Protein AF-X1LTM7-F1 (afdb_monomer)

Sequence (141 aa):
MNETLASMVSKEIGSIIYEKYYPWYENGYNQNQGVGSGFDFNQEMREIRRAVDKYLAQGDIEQAEEFMEQKRQYLASIGYYIRKLNQAYFAFHGTYADSPTSVSPIGVELKKLREQSASLKDFLDTVAAMTSRQNLRDSLK

Mean predicted aligned error: 13.91 Å

Radius of gyration: 18.5 Å; Cα contacts (8 Å, |Δi|>4): 69; chains: 1; bounding box: 32×47×37 Å

Structure (mmCIF, N/CA/C/O backbone):
data_AF-X1LTM7-F1
#
_entry.id   AF-X1LTM7-F1
#
loop_
_atom_site.group_PDB
_atom_site.id
_atom_site.type_symbol
_atom_site.label_atom_id
_atom_site.label_alt_id
_atom_site.label_comp_id
_atom_site.label_asym_id
_atom_site.label_entity_id
_atom_site.label_seq_id
_atom_site.pdbx_PDB_ins_code
_atom_site.Cartn_x
_atom_site.Cartn_y
_atom_site.Cartn_z
_atom_site.occupancy
_atom_site.B_iso_or_equiv
_atom_site.auth_seq_id
_atom_site.auth_comp_id
_atom_site.auth_asym_id
_atom_site.auth_atom_id
_atom_site.pdbx_PDB_model_num
ATOM 1 N N . MET A 1 1 ? 2.038 13.814 -0.087 1.00 71.19 1 MET A N 1
ATOM 2 C CA . MET A 1 1 ? 3.129 14.018 -1.066 1.00 71.19 1 MET A CA 1
ATOM 3 C C . MET A 1 1 ? 4.189 12.943 -0.899 1.00 71.19 1 MET A C 1
ATOM 5 O O . MET A 1 1 ? 4.322 12.146 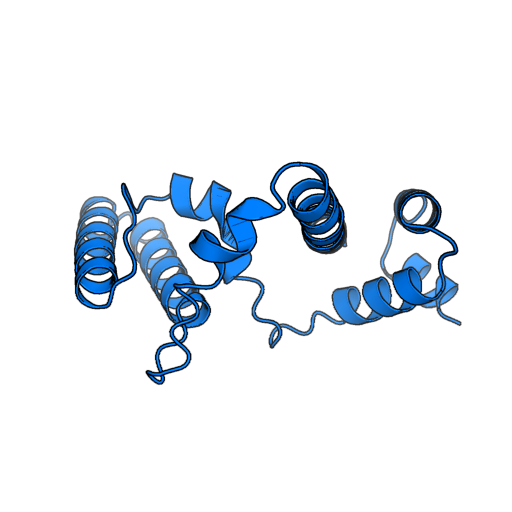-1.810 1.00 71.19 1 MET A O 1
ATOM 9 N N . ASN A 1 2 ? 4.835 12.837 0.269 1.00 75.25 2 ASN A N 1
ATOM 10 C CA . ASN A 1 2 ? 5.874 11.825 0.528 1.00 75.25 2 ASN A CA 1
ATOM 11 C C . ASN A 1 2 ? 5.391 10.382 0.333 1.00 75.25 2 ASN A C 1
ATOM 13 O O . ASN A 1 2 ? 6.063 9.606 -0.329 1.00 75.25 2 ASN A O 1
ATOM 17 N N . GLU A 1 3 ? 4.209 10.039 0.849 1.00 67.06 3 GLU A N 1
ATOM 18 C CA . GLU A 1 3 ? 3.624 8.701 0.677 1.00 67.06 3 GLU A CA 1
ATOM 19 C C . GLU A 1 3 ? 3.371 8.366 -0.803 1.00 67.06 3 GLU A C 1
ATOM 21 O O . GLU A 1 3 ? 3.776 7.314 -1.289 1.00 67.06 3 GLU A O 1
ATOM 26 N N . THR A 1 4 ? 2.791 9.307 -1.555 1.00 73.75 4 THR A N 1
ATOM 27 C CA . THR A 1 4 ? 2.557 9.168 -3.001 1.00 73.75 4 THR A CA 1
ATOM 28 C C . THR A 1 4 ? 3.868 9.051 -3.786 1.00 73.75 4 THR A C 1
ATOM 30 O O . THR A 1 4 ? 3.978 8.195 -4.660 1.00 73.75 4 THR A O 1
ATOM 33 N N . LEU A 1 5 ? 4.874 9.867 -3.451 1.00 78.81 5 LEU A N 1
ATOM 34 C CA . LEU A 1 5 ? 6.215 9.809 -4.038 1.00 78.81 5 LEU A CA 1
ATOM 35 C C . LEU A 1 5 ? 6.865 8.443 -3.789 1.00 78.81 5 LEU A C 1
ATOM 37 O O . LEU A 1 5 ? 7.347 7.817 -4.729 1.00 78.81 5 LEU A O 1
ATOM 41 N N . ALA A 1 6 ? 6.840 7.971 -2.541 1.00 73.94 6 ALA A N 1
ATOM 42 C CA . ALA A 1 6 ? 7.390 6.677 -2.161 1.00 73.94 6 ALA A CA 1
ATOM 43 C C . ALA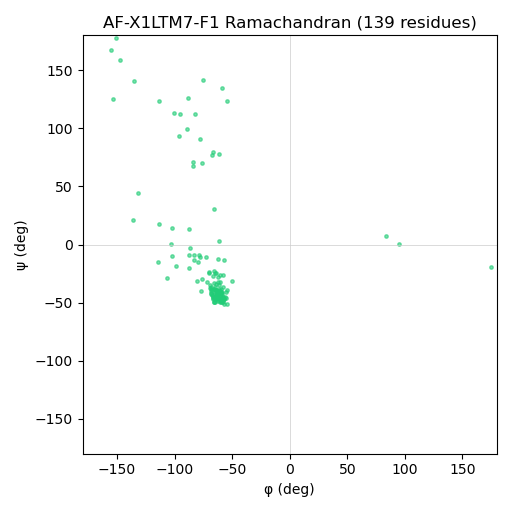 A 1 6 ? 6.697 5.538 -2.925 1.00 73.94 6 ALA A C 1
ATOM 45 O O . ALA A 1 6 ? 7.380 4.716 -3.524 1.00 73.94 6 ALA A O 1
ATOM 46 N N . SER A 1 7 ? 5.359 5.542 -3.007 1.00 71.19 7 SER A N 1
ATOM 47 C CA . SER A 1 7 ? 4.584 4.551 -3.774 1.00 71.19 7 SER A CA 1
ATOM 48 C C . SER A 1 7 ? 4.984 4.523 -5.258 1.00 71.19 7 SER A C 1
ATOM 50 O O . SER A 1 7 ? 5.206 3.448 -5.819 1.00 71.19 7 SER A O 1
ATOM 52 N N . MET A 1 8 ? 5.141 5.689 -5.899 1.00 76.00 8 MET A N 1
ATOM 53 C CA . MET A 1 8 ? 5.563 5.785 -7.305 1.00 76.00 8 MET A CA 1
ATOM 54 C C . MET A 1 8 ? 6.990 5.269 -7.524 1.00 76.00 8 MET A C 1
ATOM 56 O O . MET A 1 8 ? 7.222 4.439 -8.403 1.00 76.00 8 MET A O 1
ATOM 60 N N . VAL A 1 9 ? 7.935 5.728 -6.703 1.00 79.19 9 VAL A N 1
ATOM 61 C CA . VAL A 1 9 ? 9.360 5.396 -6.835 1.00 79.19 9 VAL A CA 1
ATOM 62 C C . VAL A 1 9 ? 9.605 3.920 -6.519 1.00 79.19 9 VAL A C 1
ATOM 64 O O . VAL A 1 9 ? 10.346 3.257 -7.240 1.00 79.19 9 VAL A O 1
ATOM 67 N N . SER A 1 10 ? 8.942 3.368 -5.498 1.00 73.12 10 SER A N 1
ATOM 68 C CA . SER A 1 10 ? 9.024 1.941 -5.172 1.00 73.12 10 SER A CA 1
ATOM 69 C C . SER A 1 10 ? 8.518 1.054 -6.309 1.00 73.12 10 SER A C 1
ATOM 71 O O . SER A 1 10 ? 9.123 0.017 -6.567 1.00 73.12 10 SER A O 1
ATOM 73 N N . LYS A 1 11 ? 7.453 1.457 -7.018 1.00 75.12 11 LYS A N 1
ATOM 74 C CA . LYS A 1 11 ? 6.956 0.729 -8.199 1.00 75.12 11 LYS A CA 1
ATOM 75 C C . LYS A 1 11 ? 7.957 0.774 -9.354 1.00 75.12 11 LYS A C 1
ATOM 77 O O . LYS A 1 11 ? 8.240 -0.267 -9.940 1.00 75.12 11 LYS A O 1
ATOM 82 N N . GLU A 1 12 ? 8.517 1.946 -9.652 1.00 80.38 12 GLU A N 1
ATOM 83 C CA . GLU A 1 12 ? 9.469 2.123 -10.758 1.00 80.38 12 GLU A CA 1
ATOM 84 C C . GLU A 1 12 ? 10.784 1.364 -10.506 1.00 80.38 12 GLU A C 1
ATOM 86 O O . GLU A 1 12 ? 11.203 0.556 -11.334 1.00 80.38 12 GLU A O 1
ATOM 91 N N . ILE A 1 13 ? 11.389 1.533 -9.323 1.00 82.44 13 ILE A N 1
ATOM 92 C CA . ILE A 1 13 ? 12.601 0.795 -8.929 1.00 82.44 13 ILE A CA 1
ATOM 93 C C . ILE A 1 13 ? 12.318 -0.703 -8.851 1.00 82.44 13 ILE A C 1
ATOM 95 O O . ILE A 1 13 ? 13.130 -1.502 -9.315 1.00 82.44 13 ILE A O 1
ATOM 99 N N . GLY A 1 14 ? 11.169 -1.087 -8.288 1.00 75.44 14 GLY A N 1
ATOM 100 C CA . GLY A 1 14 ? 10.738 -2.477 -8.227 1.00 75.44 14 GLY A CA 1
ATOM 101 C C . GLY A 1 14 ? 10.718 -3.105 -9.616 1.00 75.44 14 GLY A C 1
ATOM 102 O O . GLY A 1 14 ? 11.369 -4.123 -9.818 1.00 75.44 14 GLY A O 1
ATOM 103 N N . SER A 1 15 ? 10.064 -2.458 -10.584 1.00 76.50 15 SER A N 1
ATOM 104 C CA . SER A 1 15 ? 10.005 -2.930 -11.972 1.00 76.50 15 SER A CA 1
ATOM 105 C C . SER A 1 15 ? 11.397 -3.106 -12.584 1.00 76.50 15 SER A C 1
ATOM 107 O O . SER A 1 15 ? 11.681 -4.163 -13.138 1.00 76.50 15 SER A O 1
ATOM 109 N N . ILE A 1 16 ? 12.288 -2.121 -12.418 1.00 82.31 16 ILE A N 1
ATOM 110 C CA . ILE A 1 16 ? 13.661 -2.174 -12.949 1.00 82.31 16 ILE A CA 1
ATOM 111 C C . ILE A 1 16 ? 14.458 -3.329 -12.322 1.00 82.31 16 ILE A C 1
ATOM 113 O O . ILE A 1 16 ? 15.189 -4.039 -13.012 1.00 82.31 16 ILE A O 1
ATOM 117 N N . ILE A 1 17 ? 14.340 -3.530 -11.005 1.00 80.75 17 ILE A N 1
ATOM 118 C CA . ILE A 1 17 ? 15.018 -4.628 -10.302 1.00 80.75 17 ILE A CA 1
ATOM 119 C C . ILE A 1 17 ? 14.462 -5.978 -10.757 1.00 80.75 17 ILE A C 1
ATOM 121 O O . ILE A 1 17 ? 15.242 -6.904 -10.985 1.00 80.75 17 ILE A O 1
ATOM 125 N N . TYR A 1 18 ? 13.142 -6.094 -10.900 1.00 71.75 18 TYR A N 1
ATOM 126 C CA . TYR A 1 18 ? 12.498 -7.313 -11.383 1.00 71.75 18 TYR A CA 1
ATOM 127 C C . TYR A 1 18 ? 12.958 -7.667 -12.797 1.00 71.75 18 TYR A C 1
ATOM 129 O O . TYR A 1 18 ? 13.412 -8.786 -13.015 1.00 71.75 18 TYR A O 1
ATOM 137 N N . GLU A 1 19 ? 12.938 -6.710 -13.721 1.00 77.88 19 GLU A N 1
ATOM 138 C CA . GLU A 1 19 ? 13.402 -6.905 -15.097 1.00 77.88 19 GLU A CA 1
ATOM 139 C C . GLU A 1 19 ? 14.882 -7.318 -15.146 1.00 77.88 19 GLU A C 1
ATOM 141 O O . GLU A 1 19 ? 15.266 -8.234 -15.872 1.00 77.88 19 GLU A O 1
ATOM 146 N N . LYS A 1 20 ? 15.724 -6.690 -14.318 1.00 82.94 20 LYS A N 1
ATOM 147 C CA . LYS A 1 20 ? 17.172 -6.916 -14.337 1.00 82.94 20 LYS A CA 1
ATOM 148 C C . LYS A 1 20 ? 17.615 -8.221 -13.673 1.00 82.94 20 LYS A C 1
ATOM 150 O O . LYS A 1 20 ? 18.561 -8.848 -14.146 1.00 82.94 20 LYS A O 1
ATOM 155 N N . TYR A 1 21 ? 17.005 -8.591 -12.550 1.00 80.81 21 TYR A N 1
ATOM 156 C CA . TYR A 1 21 ? 17.490 -9.683 -11.693 1.00 80.81 21 TYR A CA 1
ATOM 157 C C . TYR A 1 21 ? 16.547 -10.885 -11.632 1.00 80.81 21 TYR A C 1
ATOM 159 O O . TYR A 1 21 ? 16.964 -11.964 -11.212 1.00 80.81 21 TYR A O 1
ATOM 167 N N . TYR A 1 22 ? 15.301 -10.716 -12.069 1.00 78.81 22 TYR A N 1
ATOM 168 C CA . TYR A 1 22 ? 14.270 -11.748 -12.055 1.00 78.81 22 TYR A CA 1
ATOM 169 C C . TYR A 1 22 ? 13.538 -11.872 -13.411 1.00 78.81 22 TYR A C 1
ATOM 171 O O . TYR A 1 22 ? 12.315 -12.025 -13.416 1.00 78.81 22 TYR A O 1
ATOM 179 N N . PRO A 1 23 ? 14.232 -11.865 -14.571 1.00 65.88 23 PRO A N 1
ATOM 180 C CA . PRO A 1 23 ? 13.576 -11.860 -15.886 1.00 65.88 23 PRO A CA 1
ATOM 181 C C . PRO A 1 23 ? 12.753 -13.134 -16.158 1.00 65.88 23 PRO A C 1
ATOM 183 O O . PRO A 1 23 ? 11.785 -13.115 -16.906 1.00 65.88 23 PRO A O 1
ATOM 186 N N . TRP A 1 24 ? 13.079 -14.252 -15.501 1.00 56.53 24 TRP A N 1
ATOM 187 C CA . TRP A 1 24 ? 12.317 -15.513 -15.552 1.00 56.53 24 TRP A CA 1
ATOM 188 C C . TRP A 1 24 ? 11.055 -15.522 -14.673 1.00 56.53 24 TRP A C 1
ATOM 190 O O . TRP A 1 24 ? 10.254 -16.454 -14.753 1.00 56.53 24 TRP A O 1
ATOM 200 N N . TYR A 1 25 ? 10.863 -14.509 -13.828 1.00 53.53 25 TYR A N 1
ATOM 201 C CA . TYR A 1 25 ? 9.731 -14.413 -12.902 1.00 53.53 25 TYR A CA 1
ATOM 202 C C . TYR A 1 25 ? 8.466 -13.835 -13.561 1.00 53.53 25 TYR A C 1
ATOM 204 O O . TYR A 1 25 ? 7.377 -13.943 -12.990 1.00 53.53 25 TYR A O 1
ATOM 212 N N . GLU A 1 26 ? 8.569 -13.319 -14.796 1.00 48.84 26 GLU A N 1
ATOM 213 C CA . GLU A 1 26 ? 7.412 -12.910 -15.608 1.00 48.84 26 GLU A CA 1
ATOM 214 C C . GLU A 1 26 ? 6.413 -14.056 -15.841 1.00 48.84 26 GLU A C 1
ATOM 216 O O . GLU A 1 26 ? 5.216 -13.796 -15.947 1.00 48.84 26 GLU A O 1
ATOM 221 N N . ASN A 1 27 ? 6.858 -15.320 -15.815 1.00 45.69 27 ASN A N 1
ATOM 222 C CA . ASN A 1 27 ? 5.973 -16.483 -15.960 1.00 45.69 27 ASN A CA 1
ATOM 223 C C . ASN A 1 27 ? 5.213 -16.870 -14.677 1.00 45.69 27 ASN A C 1
ATOM 225 O O . ASN A 1 27 ? 4.257 -17.636 -14.753 1.00 45.69 27 ASN A O 1
ATOM 229 N N . GLY A 1 28 ? 5.616 -16.369 -13.504 1.00 45.22 28 GLY A N 1
ATOM 230 C CA . GLY A 1 28 ? 5.011 -16.743 -12.217 1.00 45.22 28 GLY A CA 1
ATOM 231 C C . GLY A 1 28 ? 4.125 -15.662 -11.599 1.00 45.22 28 GLY A C 1
ATOM 232 O O . GLY A 1 28 ? 3.174 -15.982 -10.891 1.00 45.22 28 GLY A O 1
ATOM 233 N N . TYR A 1 29 ? 4.408 -14.386 -11.880 1.00 42.84 29 TYR A N 1
ATOM 234 C CA . TYR A 1 29 ? 3.666 -13.259 -11.296 1.00 42.84 29 TYR A CA 1
ATOM 235 C C . TYR A 1 29 ? 2.588 -12.670 -12.216 1.00 42.84 29 TYR A C 1
ATOM 237 O O . TYR A 1 29 ? 1.655 -12.042 -11.718 1.00 42.84 29 TYR A O 1
ATOM 245 N N . ASN A 1 30 ? 2.647 -12.933 -13.530 1.00 38.88 30 ASN A N 1
ATOM 246 C CA . ASN A 1 30 ? 1.555 -12.609 -14.461 1.00 38.88 30 ASN A CA 1
ATOM 247 C C . ASN A 1 30 ? 0.485 -13.711 -14.569 1.00 38.88 30 ASN A C 1
ATOM 249 O O . ASN A 1 30 ? -0.532 -13.499 -15.219 1.00 38.88 30 ASN A O 1
ATOM 253 N N . GLN A 1 31 ? 0.643 -14.855 -13.892 1.00 40.22 31 GLN A N 1
ATOM 254 C CA . GLN A 1 31 ? -0.376 -15.918 -13.879 1.00 40.22 31 GLN A CA 1
ATOM 255 C C . GLN A 1 31 ? -1.451 -15.781 -12.788 1.00 40.22 31 GLN A C 1
ATOM 257 O O . GLN A 1 31 ? -2.218 -16.711 -12.580 1.00 40.22 31 GLN A O 1
ATOM 262 N N . ASN A 1 32 ? -1.572 -14.627 -12.123 1.00 41.25 32 ASN A N 1
ATOM 263 C CA . ASN A 1 32 ? -2.730 -14.343 -11.260 1.00 41.25 32 ASN A CA 1
ATOM 264 C C . ASN A 1 32 ? -3.298 -12.924 -11.421 1.00 41.25 32 ASN A C 1
ATOM 266 O O . ASN A 1 32 ? -4.059 -12.448 -10.578 1.00 41.25 32 ASN A O 1
ATOM 270 N N . GLN A 1 33 ? -3.025 -12.258 -12.547 1.00 45.12 33 GLN A N 1
ATOM 271 C CA . GLN A 1 33 ? -4.107 -11.482 -13.142 1.00 45.12 33 GLN A CA 1
ATOM 272 C C . GLN A 1 33 ? -4.985 -12.502 -13.852 1.00 45.12 33 GLN A C 1
ATOM 274 O O . GLN A 1 33 ? -4.726 -12.868 -14.994 1.00 45.12 33 GLN A O 1
ATOM 279 N N . GLY A 1 34 ? -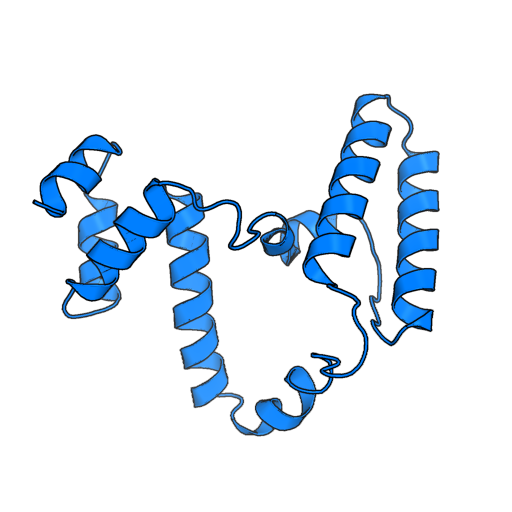5.982 -13.023 -13.136 1.00 41.34 34 GLY A N 1
ATOM 280 C CA . GLY A 1 34 ? -7.079 -13.764 -13.735 1.00 41.34 34 GLY A CA 1
ATOM 281 C C . GLY A 1 34 ? -7.826 -12.842 -14.692 1.00 41.34 34 GLY A C 1
ATOM 282 O O . GLY A 1 34 ? -8.887 -12.320 -14.364 1.00 41.34 34 GLY A O 1
ATOM 283 N N . VAL A 1 35 ? -7.262 -12.630 -15.881 1.00 40.94 35 VAL A N 1
ATOM 284 C CA . VAL A 1 35 ? -7.955 -12.113 -17.056 1.00 40.94 35 VAL A CA 1
ATOM 285 C C . VAL A 1 35 ? -8.946 -13.210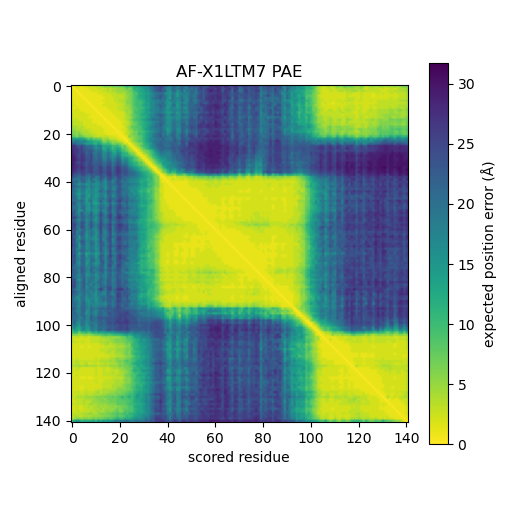 -17.444 1.00 40.94 35 VAL A C 1
ATOM 287 O O . VAL A 1 35 ? -8.659 -14.074 -18.266 1.00 40.94 35 VAL A O 1
ATOM 290 N N . GLY A 1 36 ? -10.073 -13.263 -16.733 1.00 42.56 36 GLY A N 1
ATOM 291 C CA . GLY A 1 36 ? -11.058 -14.329 -16.900 1.00 42.56 36 GLY A CA 1
ATOM 292 C C . GLY A 1 36 ? -12.241 -14.326 -15.932 1.00 42.56 36 GLY A C 1
ATOM 293 O O . GLY A 1 36 ? -13.272 -14.896 -16.268 1.00 42.56 36 GLY A O 1
ATOM 294 N N . SER A 1 37 ? -12.172 -13.661 -14.774 1.00 50.91 37 SER A N 1
ATOM 295 C CA . SER A 1 37 ? -13.352 -13.491 -13.911 1.00 50.91 37 SER A CA 1
ATOM 296 C C . SER A 1 37 ? -13.426 -12.049 -13.425 1.00 50.91 37 SER A C 1
ATOM 298 O O . SER A 1 37 ? -12.391 -11.458 -13.141 1.00 50.91 37 SER A O 1
ATOM 300 N N . GLY A 1 38 ? -14.621 -11.459 -13.360 1.00 63.59 38 GLY A N 1
ATOM 301 C CA . GLY A 1 38 ? -14.855 -10.062 -12.960 1.00 63.59 38 GLY A CA 1
ATOM 302 C C . GLY A 1 38 ? -14.521 -9.725 -11.498 1.00 63.59 38 GLY A C 1
ATOM 303 O O . GLY A 1 38 ? -15.179 -8.873 -10.911 1.00 63.59 38 GLY A O 1
ATOM 304 N N . PHE A 1 39 ? -13.548 -10.406 -10.896 1.00 71.00 39 PHE A N 1
ATOM 305 C CA . PHE A 1 39 ? -13.097 -10.224 -9.527 1.00 71.00 39 PHE A CA 1
ATOM 306 C C . PHE A 1 39 ? -11.879 -9.287 -9.478 1.00 71.00 39 PHE A C 1
ATOM 308 O O . PHE A 1 39 ? -10.788 -9.633 -9.934 1.00 71.00 39 PHE A O 1
ATOM 315 N N . ASP A 1 40 ? -12.060 -8.092 -8.908 1.00 80.94 40 ASP A N 1
ATOM 316 C CA . ASP A 1 40 ? -10.973 -7.144 -8.641 1.00 80.94 40 ASP A CA 1
ATOM 317 C C . ASP A 1 40 ? -10.373 -7.416 -7.253 1.00 80.94 40 ASP A C 1
ATOM 319 O O . ASP A 1 40 ? -10.885 -6.968 -6.224 1.00 80.94 40 ASP A O 1
ATOM 323 N N . PHE A 1 41 ? -9.245 -8.130 -7.232 1.00 80.44 41 PHE A N 1
ATOM 324 C CA . PHE A 1 41 ? -8.507 -8.440 -6.005 1.00 80.44 41 PHE A CA 1
ATOM 325 C C . PHE A 1 41 ? -8.142 -7.188 -5.191 1.00 80.44 41 PHE A C 1
ATOM 327 O O . PHE A 1 41 ? -8.233 -7.194 -3.964 1.00 80.44 41 PHE A O 1
ATOM 334 N N . ASN A 1 42 ? -7.752 -6.090 -5.847 1.00 78.38 42 ASN A N 1
ATOM 335 C CA . ASN A 1 42 ? -7.367 -4.871 -5.136 1.00 78.38 42 ASN A CA 1
ATOM 336 C C . ASN A 1 42 ? -8.581 -4.217 -4.474 1.00 78.38 42 ASN A C 1
ATOM 338 O O . ASN A 1 42 ? -8.465 -3.682 -3.370 1.00 78.38 42 ASN A O 1
ATOM 342 N N . GLN A 1 43 ? -9.737 -4.248 -5.141 1.00 79.75 43 GLN A N 1
ATOM 343 C CA . GLN A 1 43 ? -10.991 -3.795 -4.550 1.00 79.75 43 GLN A CA 1
ATOM 344 C C . GLN A 1 43 ? -11.375 -4.642 -3.338 1.00 79.75 43 GLN A C 1
ATOM 346 O O . GLN A 1 43 ? -11.624 -4.067 -2.278 1.00 79.75 43 GLN A O 1
ATOM 351 N N . GLU A 1 44 ? -11.336 -5.970 -3.453 1.00 86.50 44 GLU A N 1
ATOM 352 C CA . GLU A 1 44 ? -11.651 -6.865 -2.335 1.00 86.50 44 GLU A CA 1
ATOM 353 C C . GLU A 1 44 ? -10.732 -6.586 -1.133 1.00 86.50 44 GLU A C 1
ATOM 355 O O . GLU A 1 44 ? -11.203 -6.372 -0.016 1.00 86.50 44 GLU A O 1
ATOM 360 N N . MET A 1 45 ? -9.415 -6.478 -1.347 1.00 87.88 45 MET A N 1
ATOM 361 C CA . MET A 1 45 ? -8.464 -6.206 -0.263 1.00 87.88 45 MET A CA 1
ATOM 362 C C . MET A 1 45 ? -8.698 -4.847 0.420 1.00 87.88 45 MET A C 1
ATOM 364 O O . MET A 1 45 ? -8.484 -4.727 1.631 1.00 87.88 45 MET A O 1
ATOM 368 N N . ARG A 1 46 ? -9.171 -3.825 -0.313 1.00 84.50 46 ARG A N 1
ATOM 369 C CA . ARG A 1 46 ? -9.593 -2.541 0.283 1.00 84.50 46 ARG A CA 1
ATOM 370 C C . ARG A 1 46 ? -10.806 -2.700 1.184 1.00 84.50 46 ARG A C 1
ATOM 372 O O . ARG A 1 46 ? -10.841 -2.109 2.262 1.00 84.50 46 ARG A O 1
ATOM 379 N N . GLU A 1 47 ? -11.808 -3.438 0.726 1.00 87.94 47 GLU A N 1
ATOM 380 C CA . GLU A 1 47 ? -13.049 -3.647 1.469 1.00 87.94 47 GLU A CA 1
ATOM 381 C C . GLU A 1 47 ? -12.791 -4.445 2.747 1.00 87.94 47 GLU A C 1
ATOM 383 O O . GLU A 1 47 ? -13.248 -4.042 3.819 1.00 87.94 47 GLU A O 1
ATOM 388 N N . ILE A 1 48 ? -11.958 -5.488 2.662 1.00 92.81 48 ILE A N 1
ATOM 389 C CA . ILE A 1 48 ? -11.514 -6.251 3.831 1.00 92.81 48 ILE A CA 1
ATOM 390 C C . ILE A 1 48 ? -10.818 -5.322 4.831 1.00 92.81 48 ILE A C 1
ATOM 392 O O . ILE A 1 48 ? -11.185 -5.320 6.004 1.00 92.81 48 ILE A O 1
ATOM 396 N N . ARG A 1 49 ? -9.865 -4.491 4.385 1.00 91.62 49 ARG A N 1
ATOM 397 C CA . ARG A 1 49 ? -9.162 -3.549 5.271 1.00 91.62 49 ARG A CA 1
ATOM 398 C C . ARG A 1 49 ? -10.127 -2.602 5.983 1.00 91.62 49 ARG A C 1
ATOM 400 O O . ARG A 1 49 ? -10.043 -2.459 7.195 1.00 91.62 49 ARG A O 1
ATOM 407 N N . ARG A 1 50 ? -11.076 -2.001 5.257 1.00 89.94 50 ARG A N 1
ATOM 408 C CA . ARG A 1 50 ? -12.078 -1.093 5.848 1.00 89.94 50 ARG A CA 1
ATOM 409 C C . ARG A 1 50 ? -12.934 -1.782 6.910 1.00 89.94 50 ARG A C 1
ATOM 411 O O . ARG A 1 50 ? -13.244 -1.170 7.928 1.00 89.94 50 ARG A O 1
ATOM 418 N N . ALA A 1 51 ? -13.332 -3.028 6.667 1.00 92.94 51 ALA A N 1
ATOM 419 C CA . ALA A 1 51 ? -14.107 -3.802 7.629 1.00 92.94 51 ALA A CA 1
ATOM 420 C C . ALA A 1 51 ? -13.278 -4.146 8.878 1.00 92.94 51 ALA A C 1
ATOM 422 O O . ALA A 1 51 ? -13.762 -3.964 9.991 1.00 92.94 51 ALA A O 1
ATOM 423 N N . VAL A 1 52 ? -12.019 -4.558 8.702 1.00 92.88 52 VAL A N 1
ATOM 424 C CA . VAL A 1 52 ? -11.082 -4.808 9.810 1.00 92.88 52 VAL A CA 1
ATOM 425 C C . VAL A 1 52 ? -10.859 -3.540 10.635 1.00 92.88 52 VAL A C 1
ATOM 427 O O . VAL A 1 52 ? -11.012 -3.582 11.851 1.00 92.88 52 VAL A O 1
ATOM 430 N N . ASP A 1 53 ? -10.585 -2.403 9.990 1.00 90.62 53 ASP A N 1
ATOM 431 C CA . ASP A 1 53 ? -10.386 -1.116 10.668 1.00 90.62 53 ASP A CA 1
ATOM 432 C C . ASP A 1 53 ? -11.619 -0.723 11.503 1.00 90.62 53 ASP A C 1
ATOM 434 O O . ASP A 1 53 ? -11.481 -0.190 12.604 1.00 90.62 53 ASP A O 1
ATOM 438 N N . LYS A 1 54 ? -12.832 -1.034 11.018 1.00 93.06 54 LYS A N 1
ATOM 439 C CA . LYS A 1 54 ? -14.079 -0.806 11.761 1.00 93.06 54 LYS A CA 1
ATOM 440 C C . LYS A 1 54 ? -14.167 -1.673 13.020 1.00 93.06 54 LYS A C 1
ATOM 442 O O . LYS A 1 54 ? -14.449 -1.123 14.080 1.00 93.06 54 LYS A O 1
ATOM 447 N N . TYR A 1 55 ? -13.914 -2.980 12.918 1.00 93.12 55 TYR A N 1
ATOM 448 C CA . TYR A 1 55 ? -13.919 -3.874 14.085 1.00 93.12 55 TYR A CA 1
ATOM 449 C C . TYR A 1 55 ? -12.873 -3.447 15.121 1.00 93.12 55 TYR A C 1
ATOM 451 O O . TYR A 1 55 ? -13.172 -3.321 16.306 1.00 93.12 55 TYR A O 1
ATOM 459 N N . LEU A 1 56 ? -11.662 -3.114 14.668 1.00 90.56 56 LEU A N 1
ATOM 460 C CA . LEU A 1 56 ? -10.589 -2.662 15.552 1.00 90.56 56 LEU A CA 1
ATOM 461 C C . LEU A 1 56 ? -10.923 -1.338 16.250 1.00 90.56 56 LEU A C 1
ATOM 463 O O . LEU A 1 56 ? -10.642 -1.192 17.437 1.00 90.56 56 LEU A O 1
ATOM 467 N N . ALA A 1 57 ? -11.565 -0.393 15.555 1.00 92.12 57 ALA A N 1
ATOM 468 C CA . ALA A 1 57 ? -12.016 0.865 16.154 1.00 92.12 57 ALA A CA 1
ATOM 469 C C . ALA A 1 57 ? -13.102 0.668 17.229 1.00 92.12 57 ALA A C 1
ATOM 471 O O . ALA A 1 57 ? -13.254 1.517 18.106 1.00 92.12 57 ALA A O 1
ATOM 472 N N . GLN A 1 58 ? -13.847 -0.438 17.166 1.00 95.06 58 GLN A N 1
ATOM 473 C CA . GLN A 1 58 ? -14.860 -0.825 18.152 1.00 95.06 58 GLN A CA 1
ATOM 474 C C . GLN A 1 58 ? -14.275 -1.641 19.318 1.00 95.06 58 GLN A C 1
ATOM 476 O O . GLN A 1 58 ? -14.955 -1.837 20.320 1.00 95.06 58 GLN A O 1
ATOM 481 N N . GLY A 1 59 ? -13.005 -2.056 19.224 1.00 95.25 59 GLY A N 1
ATOM 482 C CA . GLY A 1 59 ? -12.359 -2.943 20.195 1.00 95.25 59 GLY A CA 1
ATOM 483 C C . GLY A 1 59 ? -12.638 -4.433 19.960 1.00 95.25 59 GLY A C 1
ATOM 484 O O . GLY A 1 59 ? -12.212 -5.260 20.764 1.00 95.25 59 GLY A O 1
ATOM 485 N N . ASP A 1 60 ? -13.293 -4.783 18.852 1.00 96.69 60 ASP A N 1
ATOM 486 C CA . ASP A 1 60 ? -13.730 -6.141 18.511 1.00 96.69 60 ASP A CA 1
ATOM 487 C C . ASP A 1 60 ? -12.587 -6.937 17.846 1.00 96.69 60 ASP A C 1
ATOM 489 O O . ASP A 1 60 ? -12.596 -7.223 16.645 1.00 96.69 60 ASP A O 1
ATOM 493 N N . ILE A 1 61 ? -11.539 -7.242 18.621 1.00 93.25 61 ILE A N 1
ATOM 494 C CA . ILE A 1 61 ? -10.309 -7.874 18.108 1.00 93.25 61 ILE A CA 1
ATOM 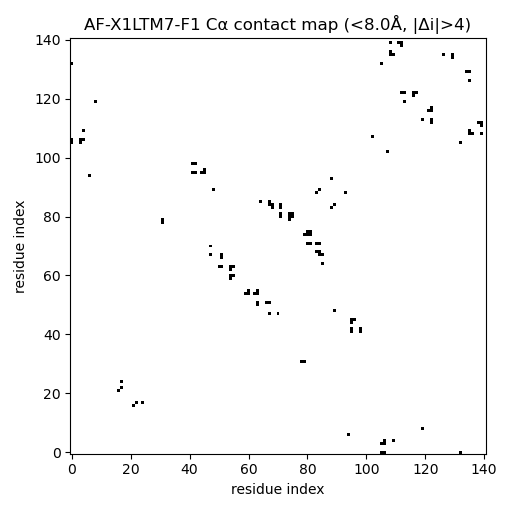495 C C . ILE A 1 61 ? -10.582 -9.282 17.563 1.00 93.25 61 ILE A C 1
ATOM 497 O O . ILE A 1 61 ? -10.138 -9.599 16.461 1.00 93.25 61 ILE A O 1
ATOM 501 N N . GLU A 1 62 ? -11.322 -10.114 18.298 1.00 95.31 62 GLU A N 1
ATOM 502 C CA . GLU A 1 62 ? -11.604 -11.501 17.895 1.00 95.31 62 GLU A CA 1
ATOM 503 C C . GLU A 1 62 ? -12.395 -11.551 16.582 1.00 95.31 62 GLU A C 1
ATOM 505 O O . GLU A 1 62 ? -12.066 -12.312 15.675 1.00 95.31 62 GLU A O 1
ATOM 510 N N . GLN A 1 63 ? -13.380 -10.666 16.435 1.00 95.38 63 GLN A N 1
ATOM 511 C CA . GLN A 1 63 ? -14.210 -10.536 15.241 1.00 95.38 63 GLN A CA 1
ATOM 512 C C . GLN A 1 63 ? -13.380 -10.072 14.042 1.00 95.38 63 GLN A C 1
ATOM 514 O O . GLN A 1 63 ? -13.579 -10.557 12.927 1.00 95.38 63 GLN A O 1
ATOM 519 N N . ALA A 1 64 ? -12.423 -9.164 14.258 1.00 95.25 64 ALA A N 1
ATOM 520 C CA . ALA A 1 64 ? -11.489 -8.757 13.216 1.00 95.25 64 ALA A CA 1
ATOM 521 C C . ALA A 1 64 ? -10.615 -9.936 12.752 1.00 95.25 64 ALA A C 1
ATOM 523 O O . ALA A 1 64 ? -10.425 -10.123 11.548 1.00 95.25 64 ALA A O 1
ATOM 524 N N . GLU A 1 65 ? -10.088 -10.734 13.685 1.00 94.38 65 GLU A N 1
ATOM 525 C CA . GLU A 1 65 ? -9.249 -11.896 13.372 1.00 94.38 65 GLU A CA 1
ATOM 526 C C . GLU A 1 65 ? -10.023 -12.999 12.648 1.00 94.38 65 GLU A C 1
ATOM 528 O O . GLU A 1 65 ? -9.555 -13.503 11.622 1.00 94.38 65 GLU A O 1
ATOM 533 N N . GLU A 1 66 ? -11.226 -13.322 13.120 1.00 97.62 66 GLU A N 1
ATOM 534 C CA . GLU A 1 66 ? -12.090 -14.313 12.486 1.00 97.62 66 GLU A CA 1
ATOM 535 C C . GLU A 1 66 ? -12.474 -13.880 11.066 1.00 97.62 66 GLU A C 1
ATOM 537 O O . GLU A 1 66 ? -12.337 -14.654 10.114 1.00 97.62 66 GLU A O 1
ATOM 542 N N . PHE A 1 67 ? -12.866 -12.615 10.891 1.00 97.69 67 PHE A N 1
ATOM 543 C CA . PHE A 1 67 ? -13.187 -12.059 9.580 1.00 97.69 67 PHE A CA 1
ATOM 544 C C . PHE A 1 67 ? -11.996 -12.130 8.610 1.00 97.69 67 PHE A C 1
ATOM 546 O O . PHE A 1 67 ? -12.167 -12.484 7.440 1.00 97.69 67 PHE A O 1
ATOM 553 N N . MET A 1 68 ? -10.776 -11.838 9.076 1.00 96.62 68 MET A N 1
ATOM 554 C CA . MET A 1 68 ? -9.572 -11.956 8.246 1.00 96.62 68 MET A CA 1
ATOM 555 C C . MET A 1 68 ? -9.294 -13.404 7.829 1.00 96.62 68 MET A C 1
ATOM 557 O O . MET A 1 68 ? -8.923 -13.640 6.679 1.00 96.62 68 MET A O 1
ATOM 561 N N . GLU A 1 69 ? -9.499 -14.384 8.708 1.00 97.56 69 GLU A N 1
ATOM 562 C CA . GLU A 1 69 ? -9.318 -15.795 8.350 1.00 97.56 69 GLU A CA 1
ATOM 563 C C . GLU A 1 69 ? -10.387 -16.273 7.358 1.00 97.56 69 GLU A C 1
ATOM 565 O O . GLU A 1 69 ? -10.052 -16.905 6.352 1.00 97.56 69 GLU A O 1
ATOM 570 N N . GLN A 1 70 ? -11.652 -15.897 7.565 1.00 97.50 70 GLN A N 1
ATOM 571 C CA . GLN A 1 70 ? -12.738 -16.184 6.620 1.00 97.50 70 GLN A CA 1
ATOM 572 C C . GLN A 1 70 ? -12.420 -15.623 5.227 1.00 97.50 70 GLN A C 1
ATOM 574 O O . GLN A 1 70 ? -12.548 -16.316 4.214 1.00 97.50 70 GLN A O 1
ATOM 579 N N . LYS A 1 71 ? -11.931 -14.379 5.161 1.00 96.69 71 LYS A N 1
ATOM 580 C CA . LYS A 1 71 ? -11.536 -13.746 3.900 1.00 96.69 71 LYS A CA 1
ATOM 581 C C . LYS A 1 71 ? -10.304 -14.390 3.273 1.00 96.69 71 LYS A C 1
ATOM 583 O O . LYS A 1 71 ? -10.271 -14.555 2.057 1.00 96.69 71 LYS A O 1
ATOM 588 N N . ARG A 1 72 ? -9.327 -14.832 4.069 1.00 95.88 72 ARG A N 1
ATOM 589 C CA . ARG A 1 72 ? -8.171 -15.599 3.577 1.00 95.88 72 ARG A CA 1
ATOM 590 C C . ARG A 1 72 ? -8.606 -16.908 2.910 1.00 95.88 72 ARG A C 1
ATOM 592 O O . ARG A 1 72 ? -8.076 -17.255 1.856 1.00 95.88 72 ARG A O 1
ATOM 599 N N . GLN A 1 73 ? -9.563 -17.619 3.504 1.00 95.19 73 GLN A N 1
ATOM 600 C CA . GLN A 1 73 ? -10.111 -18.861 2.949 1.00 95.19 73 GLN A CA 1
ATOM 601 C C . GLN A 1 73 ? -10.920 -18.611 1.675 1.00 95.19 73 GLN A C 1
ATOM 603 O O . GLN A 1 73 ? -10.757 -19.345 0.701 1.00 95.19 73 GLN A O 1
ATOM 608 N N . TYR A 1 74 ? -11.735 -17.552 1.657 1.00 93.06 74 TYR A N 1
ATOM 609 C CA . TYR A 1 74 ? -12.442 -17.113 0.455 1.00 93.06 74 TYR A CA 1
ATOM 610 C C . TYR A 1 74 ? -11.468 -16.815 -0.688 1.00 93.06 74 TYR A C 1
ATOM 612 O O . TYR A 1 74 ? -11.601 -17.378 -1.764 1.00 93.06 74 TYR A O 1
ATOM 620 N N . LEU A 1 75 ? -10.434 -16.009 -0.445 1.00 88.44 75 LEU A N 1
ATOM 621 C CA . LEU A 1 75 ? -9.420 -15.695 -1.453 1.00 88.44 75 LEU A CA 1
ATOM 622 C C . LEU A 1 75 ? -8.722 -16.962 -1.967 1.00 88.44 75 LEU A C 1
ATOM 624 O O . LEU A 1 75 ? -8.546 -17.118 -3.173 1.00 88.44 75 LEU A O 1
ATOM 628 N N . ALA A 1 76 ? -8.407 -17.912 -1.084 1.00 89.38 76 ALA A N 1
ATOM 629 C CA . ALA A 1 76 ? -7.819 -19.184 -1.490 1.00 89.38 76 ALA A CA 1
ATOM 630 C C . ALA A 1 76 ? -8.757 -20.024 -2.380 1.00 89.38 76 ALA A C 1
ATOM 632 O O . ALA A 1 76 ? -8.270 -20.701 -3.285 1.00 89.38 76 ALA A O 1
ATOM 633 N N . SER A 1 77 ? -10.079 -19.975 -2.164 1.00 89.00 77 SER A N 1
ATOM 634 C CA . SER A 1 77 ? -11.047 -20.740 -2.968 1.00 89.00 77 SER A CA 1
ATOM 635 C C . SER A 1 77 ? -11.182 -20.223 -4.402 1.00 89.00 77 SER A C 1
ATOM 637 O O . SER A 1 77 ? -11.509 -20.995 -5.300 1.00 89.00 77 SER A O 1
ATOM 639 N N . ILE A 1 78 ? -10.864 -18.946 -4.627 1.00 84.88 78 ILE A N 1
ATOM 640 C CA . ILE A 1 78 ? -10.858 -18.301 -5.946 1.00 84.88 78 ILE A CA 1
ATOM 641 C C . ILE A 1 78 ? -9.441 -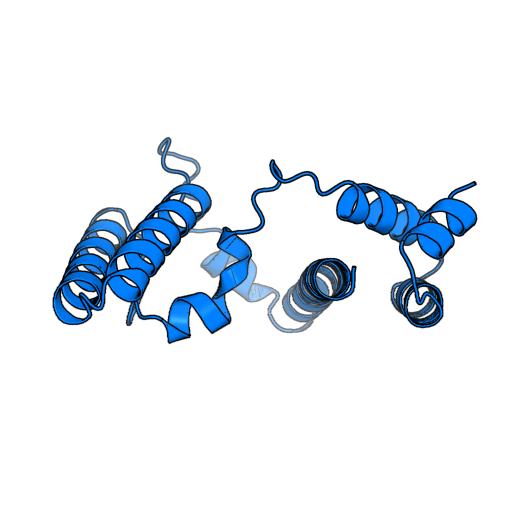18.141 -6.531 1.00 84.88 78 ILE A C 1
ATOM 643 O O . ILE A 1 78 ? -9.252 -17.406 -7.496 1.00 84.88 78 ILE A O 1
ATOM 647 N N . GLY A 1 79 ? -8.444 -18.837 -5.967 1.00 82.25 79 GLY A N 1
ATOM 648 C CA . GLY A 1 79 ? -7.082 -18.934 -6.514 1.00 82.25 79 GLY A CA 1
ATOM 649 C C . GLY A 1 79 ? -6.055 -17.941 -5.951 1.00 82.25 79 GLY A C 1
ATOM 650 O O . GLY A 1 79 ? -4.885 -17.990 -6.329 1.00 82.25 79 GLY A O 1
ATOM 651 N N . TYR A 1 80 ? -6.440 -17.077 -5.009 1.00 83.62 80 TYR A N 1
ATOM 652 C CA . TYR A 1 80 ? -5.551 -16.109 -4.361 1.00 83.62 80 TYR A CA 1
ATOM 653 C C . TYR A 1 80 ? -5.026 -16.639 -3.023 1.00 83.62 80 TYR A C 1
ATOM 655 O O . TYR A 1 80 ? -5.629 -16.476 -1.961 1.00 83.62 80 TYR A O 1
ATOM 663 N N . TYR A 1 81 ? -3.850 -17.260 -3.059 1.00 87.12 81 TYR A N 1
ATOM 664 C CA . TYR A 1 81 ? -3.241 -17.851 -1.870 1.00 87.12 81 TYR A CA 1
ATOM 665 C C . TYR A 1 81 ? -2.491 -16.821 -1.018 1.00 87.12 81 TYR A C 1
ATOM 667 O O . TYR A 1 81 ? -1.426 -16.329 -1.387 1.00 87.12 81 TYR A O 1
ATOM 675 N N . ILE A 1 82 ? -3.014 -16.558 0.181 1.00 86.62 82 ILE A N 1
ATOM 676 C CA . ILE A 1 82 ? -2.360 -15.747 1.213 1.00 86.62 82 ILE A CA 1
ATOM 677 C C . ILE A 1 82 ? -2.010 -16.647 2.403 1.00 86.62 82 ILE A C 1
ATOM 679 O O . ILE A 1 82 ? -2.887 -17.278 2.999 1.00 86.62 82 ILE A O 1
ATOM 683 N N . ARG A 1 83 ? -0.722 -16.690 2.779 1.00 89.69 83 ARG A N 1
ATOM 684 C CA . ARG A 1 83 ? -0.232 -17.508 3.909 1.00 89.69 83 ARG A CA 1
ATOM 685 C C . ARG A 1 83 ? -0.885 -17.113 5.235 1.00 89.69 83 ARG A C 1
ATOM 687 O O . ARG A 1 83 ? -1.243 -17.980 6.021 1.00 89.69 83 ARG A O 1
ATOM 694 N N . LYS A 1 84 ? -0.996 -15.808 5.495 1.00 89.44 84 LYS A N 1
ATOM 695 C CA . LYS A 1 84 ? -1.631 -15.239 6.688 1.00 89.44 84 LYS A CA 1
ATOM 696 C C . LYS A 1 84 ? -2.161 -13.845 6.365 1.00 89.44 84 LYS A C 1
ATOM 698 O O . LYS A 1 84 ? -1.382 -13.006 5.921 1.00 89.44 84 LYS A O 1
ATOM 703 N N . LEU A 1 85 ? -3.451 -13.618 6.605 1.00 91.81 85 LEU A N 1
ATOM 704 C CA . LEU A 1 85 ? -4.077 -12.302 6.501 1.00 91.81 85 LEU A CA 1
ATOM 705 C C . LEU A 1 85 ? -4.213 -11.724 7.913 1.00 91.81 85 LEU A C 1
ATOM 707 O O . LEU A 1 85 ? -4.891 -12.298 8.756 1.00 91.81 85 LEU A O 1
ATOM 711 N N . ASN A 1 86 ? -3.483 -10.651 8.203 1.00 91.44 86 ASN A N 1
ATOM 712 C CA . ASN A 1 86 ? -3.482 -9.979 9.503 1.00 91.44 86 ASN A CA 1
ATOM 713 C C . ASN A 1 86 ? -3.160 -8.484 9.336 1.00 91.44 86 ASN A C 1
ATOM 715 O O . ASN A 1 86 ? -2.846 -8.029 8.237 1.00 91.44 86 ASN A O 1
ATOM 719 N N . GLN A 1 87 ? -3.169 -7.716 10.429 1.00 85.88 87 GLN A N 1
ATOM 720 C CA . GLN A 1 87 ? -2.828 -6.286 10.387 1.00 85.88 87 GLN A CA 1
ATOM 721 C C . GLN A 1 87 ? -1.446 -6.012 9.768 1.00 85.88 87 GLN A C 1
ATOM 723 O O . GLN A 1 87 ? -1.294 -5.100 8.959 1.00 85.88 87 GLN A O 1
ATOM 728 N N . ALA A 1 88 ? -0.445 -6.840 10.084 1.00 82.56 88 ALA A N 1
ATOM 729 C CA . ALA A 1 88 ? 0.890 -6.709 9.506 1.00 82.56 88 ALA A CA 1
ATOM 730 C C . ALA A 1 88 ? 0.877 -6.897 7.980 1.00 82.56 88 ALA A C 1
ATOM 732 O O . ALA A 1 88 ? 1.528 -6.138 7.271 1.00 82.56 88 ALA A O 1
ATOM 733 N N . TYR A 1 89 ? 0.096 -7.849 7.461 1.00 86.25 89 TYR A N 1
ATOM 734 C CA . TYR A 1 89 ? -0.087 -8.031 6.022 1.00 86.25 89 TYR A CA 1
ATOM 735 C C . TYR A 1 89 ? -0.569 -6.734 5.359 1.00 86.25 89 TYR A C 1
ATOM 737 O O . TYR A 1 89 ? 0.014 -6.301 4.368 1.00 86.25 89 TYR A O 1
ATOM 745 N N . PHE A 1 90 ? -1.565 -6.060 5.941 1.00 83.69 90 PHE A N 1
ATOM 746 C CA . PHE A 1 90 ? -2.040 -4.769 5.433 1.00 83.69 90 PHE A CA 1
ATOM 747 C C . PHE A 1 90 ? -0.998 -3.653 5.542 1.00 83.69 90 PHE A C 1
ATOM 749 O O . PHE A 1 90 ? -0.957 -2.789 4.670 1.00 83.69 90 PHE A O 1
ATOM 756 N N . ALA A 1 91 ? -0.144 -3.666 6.565 1.00 76.19 91 ALA A N 1
ATOM 757 C CA . ALA A 1 91 ? 0.947 -2.703 6.692 1.00 76.19 91 ALA A CA 1
ATOM 758 C C . ALA A 1 91 ? 2.035 -2.908 5.619 1.00 76.19 91 ALA A C 1
ATOM 760 O O . ALA A 1 91 ? 2.542 -1.934 5.069 1.00 76.19 91 ALA A O 1
ATOM 761 N N . PHE A 1 92 ? 2.359 -4.161 5.278 1.00 68.75 92 PHE A N 1
ATOM 762 C CA . PHE A 1 92 ? 3.376 -4.490 4.269 1.00 68.75 92 PHE A CA 1
ATOM 763 C C . PHE A 1 92 ? 2.869 -4.386 2.826 1.00 68.75 92 PHE A C 1
ATOM 765 O O . PHE A 1 92 ? 3.638 -4.057 1.926 1.00 68.75 92 PHE A O 1
ATOM 772 N N . HIS A 1 93 ? 1.581 -4.649 2.602 1.00 70.44 93 HIS A N 1
ATOM 773 C CA . HIS A 1 93 ? 0.968 -4.695 1.274 1.00 70.44 93 HIS A CA 1
ATOM 774 C C . HIS A 1 93 ? -0.063 -3.575 1.051 1.00 70.44 93 HIS A C 1
ATOM 776 O O . HIS A 1 93 ? -0.874 -3.649 0.136 1.00 70.44 93 HIS A O 1
ATOM 782 N N . GLY A 1 94 ? -0.044 -2.516 1.866 1.00 59.34 94 GLY A N 1
ATOM 783 C CA . GLY A 1 94 ? -1.079 -1.472 1.953 1.00 59.34 94 GLY A CA 1
ATOM 784 C C . GLY A 1 94 ? -1.358 -0.641 0.695 1.00 59.34 94 GLY A C 1
ATOM 785 O O . GLY A 1 94 ? -2.219 0.238 0.739 1.00 59.34 94 GLY A O 1
ATOM 786 N N . THR A 1 95 ? -0.705 -0.943 -0.428 1.00 60.34 95 THR A N 1
ATOM 787 C CA . THR A 1 95 ? -0.946 -0.338 -1.745 1.00 60.34 95 THR A CA 1
ATOM 788 C C . THR A 1 95 ? -2.354 -0.601 -2.276 1.00 60.34 95 THR A C 1
ATOM 790 O O . THR A 1 95 ? -2.780 0.074 -3.204 1.00 60.34 95 THR A O 1
ATOM 793 N N . TYR A 1 96 ? -3.125 -1.515 -1.681 1.00 58.69 96 TYR A N 1
ATOM 794 C CA . TYR A 1 96 ? -4.518 -1.735 -2.073 1.00 58.69 96 TYR A CA 1
ATOM 795 C C . TYR A 1 96 ? -5.378 -0.481 -1.893 1.00 58.69 96 TYR A C 1
ATOM 797 O O . TYR A 1 96 ? -6.273 -0.254 -2.700 1.00 58.69 96 TYR A O 1
ATOM 805 N N . ALA A 1 97 ? -5.091 0.368 -0.896 1.00 40.28 97 ALA A N 1
ATOM 806 C CA . ALA A 1 97 ? -5.783 1.646 -0.696 1.00 40.28 97 ALA A CA 1
ATOM 807 C C . ALA A 1 97 ? -5.536 2.654 -1.838 1.00 40.28 97 ALA A C 1
ATOM 809 O O . ALA A 1 97 ? -6.399 3.500 -2.090 1.00 40.28 97 ALA A O 1
ATOM 810 N N . ASP A 1 98 ? -4.432 2.500 -2.579 1.00 44.97 98 ASP A N 1
ATOM 811 C CA . ASP A 1 98 ? -4.187 3.190 -3.846 1.00 44.97 98 ASP A CA 1
ATOM 812 C C . ASP A 1 98 ? -5.027 2.522 -4.943 1.00 44.97 98 ASP A C 1
ATOM 814 O O . ASP A 1 98 ? -4.528 1.849 -5.846 1.00 44.97 98 ASP A O 1
ATOM 818 N N . SER A 1 99 ? -6.347 2.706 -4.887 1.00 38.28 99 SER A N 1
ATOM 819 C CA . SER A 1 99 ? -7.108 2.608 -6.124 1.00 38.28 99 SER A CA 1
ATOM 820 C C . SER A 1 99 ? -6.560 3.660 -7.095 1.00 38.28 99 SER A C 1
ATOM 822 O O . SER A 1 99 ? -6.453 4.822 -6.691 1.00 38.28 99 SER A O 1
ATOM 824 N N . PRO A 1 100 ? -6.309 3.341 -8.378 1.00 42.94 100 PRO A N 1
ATOM 825 C CA . PRO A 1 100 ? -6.085 4.374 -9.388 1.00 42.94 100 PRO A CA 1
ATOM 826 C C . PRO A 1 100 ? -7.272 5.352 -9.492 1.00 42.94 100 PRO A C 1
ATOM 828 O O . PRO A 1 100 ? -7.125 6.417 -10.082 1.00 42.94 100 PRO A O 1
ATOM 831 N N . THR A 1 101 ? -8.433 5.032 -8.898 1.00 36.78 101 THR A N 1
ATOM 832 C CA . THR A 1 101 ? -9.594 5.932 -8.803 1.00 36.78 101 THR A CA 1
ATOM 833 C C . THR A 1 101 ? -9.534 6.927 -7.646 1.00 36.78 101 THR A C 1
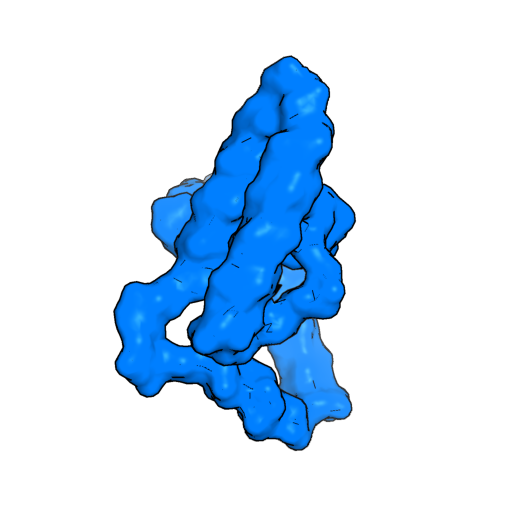ATOM 835 O O . THR A 1 101 ? -10.268 7.913 -7.680 1.00 36.78 101 THR A O 1
ATOM 838 N N . SER A 1 102 ? -8.635 6.760 -6.669 1.00 37.25 102 SER A N 1
ATOM 839 C CA . SER A 1 102 ? -8.235 7.879 -5.815 1.00 37.25 102 SER A CA 1
ATOM 840 C C . SER A 1 102 ? -7.150 8.632 -6.568 1.00 37.25 102 SER A C 1
ATOM 842 O O . SER A 1 102 ? -5.960 8.548 -6.261 1.00 37.25 102 SER A O 1
ATOM 844 N N . VAL A 1 103 ? -7.567 9.319 -7.633 1.00 46.16 103 VAL A N 1
ATOM 845 C CA . VAL A 1 103 ? -6.724 10.260 -8.362 1.00 46.16 103 VAL A CA 1
ATOM 846 C C . VAL A 1 103 ? -6.474 11.419 -7.405 1.00 46.16 103 VAL A C 1
ATOM 848 O O . VAL A 1 103 ? -7.119 12.463 -7.465 1.00 46.16 103 VAL A O 1
ATOM 851 N N . SER A 1 104 ? -5.582 11.204 -6.439 1.00 61.19 104 SER A N 1
ATOM 852 C CA . SER A 1 104 ? -5.074 12.268 -5.598 1.00 61.19 104 SER A CA 1
ATOM 853 C C . SER A 1 104 ? -4.529 13.314 -6.564 1.00 61.19 104 SER A C 1
ATOM 855 O O . SER A 1 104 ? -3.680 12.965 -7.392 1.00 61.19 104 SER A O 1
ATOM 857 N N . PRO A 1 105 ? -4.987 14.577 -6.505 1.00 71.69 105 PRO A N 1
ATOM 858 C CA . PRO A 1 105 ? -4.459 15.636 -7.361 1.00 71.69 105 PRO A CA 1
ATOM 859 C C . PRO A 1 105 ? -2.925 15.685 -7.321 1.00 71.69 105 PRO A C 1
ATOM 861 O O . PRO A 1 105 ? -2.282 15.931 -8.334 1.00 71.69 105 PRO A O 1
ATOM 864 N N . ILE A 1 106 ? -2.344 15.324 -6.171 1.00 76.06 106 ILE A N 1
ATOM 865 C CA . ILE A 1 106 ? -0.900 15.213 -5.952 1.00 76.06 106 ILE A CA 1
ATOM 866 C C . ILE A 1 106 ? -0.270 14.095 -6.794 1.00 76.06 106 ILE A C 1
ATOM 868 O O . ILE A 1 106 ? 0.834 14.269 -7.288 1.00 76.06 106 ILE A O 1
ATOM 872 N N . GLY A 1 107 ? -0.938 12.954 -6.976 1.00 76.44 107 GLY A N 1
ATOM 873 C CA . GLY A 1 107 ? -0.430 11.852 -7.799 1.00 76.44 107 GLY A CA 1
ATOM 874 C C . GLY A 1 107 ? -0.364 12.210 -9.284 1.00 76.44 107 GLY A C 1
ATOM 875 O O . GLY A 1 107 ? 0.619 11.891 -9.946 1.00 76.44 107 GLY A O 1
ATOM 876 N N . VAL A 1 108 ? -1.364 12.935 -9.795 1.00 81.50 108 VAL A N 1
ATOM 877 C CA . VAL A 1 108 ? -1.353 13.449 -11.178 1.00 81.50 108 VAL A CA 1
ATOM 878 C C . VAL A 1 108 ? -0.255 14.490 -11.360 1.00 81.50 108 VAL A C 1
ATOM 880 O O . VAL A 1 108 ? 0.492 14.436 -12.334 1.00 81.50 108 VAL A O 1
ATOM 883 N N . GLU A 1 109 ? -0.129 15.408 -10.403 1.00 85.94 109 GLU A N 1
ATOM 884 C CA . GLU A 1 109 ? 0.907 16.443 -10.392 1.00 85.94 109 GLU A CA 1
ATOM 885 C C . GLU A 1 109 ? 2.319 15.832 -10.335 1.00 85.94 109 GLU A C 1
ATOM 887 O O . GLU A 1 109 ? 3.169 16.174 -11.154 1.00 85.94 109 GLU A O 1
ATOM 892 N N . LEU A 1 110 ? 2.561 14.870 -9.439 1.00 87.25 110 LEU A N 1
ATOM 893 C CA . LEU A 1 110 ? 3.845 14.167 -9.336 1.00 87.25 110 LEU A CA 1
ATOM 894 C C . LEU A 1 110 ? 4.153 13.329 -10.578 1.00 87.25 110 LEU A C 1
ATOM 896 O O . LEU A 1 110 ? 5.308 13.268 -10.987 1.00 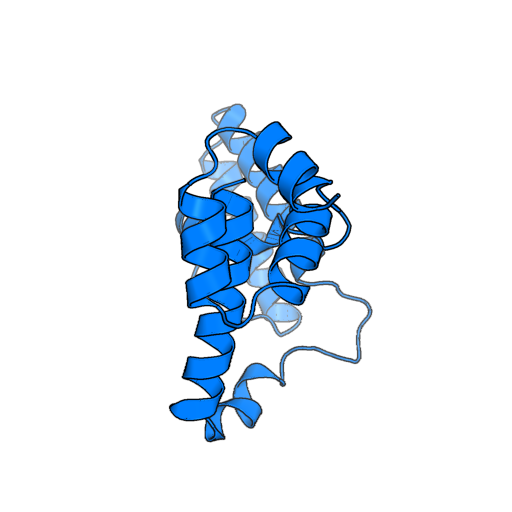87.25 110 LEU A O 1
ATOM 900 N N . LYS A 1 111 ? 3.146 12.701 -11.197 1.00 86.31 111 LYS A N 1
ATOM 901 C CA . LYS A 1 111 ? 3.334 11.960 -12.450 1.00 86.31 111 LYS A CA 1
ATOM 902 C C . LYS A 1 111 ? 3.759 12.892 -13.581 1.00 86.31 111 LYS A C 1
ATOM 904 O O . LYS A 1 111 ? 4.733 12.598 -14.264 1.00 86.31 111 LYS A O 1
ATOM 909 N N . LYS A 1 112 ? 3.091 14.038 -13.718 1.00 89.06 112 LYS A N 1
ATOM 910 C CA . LYS A 1 112 ? 3.464 15.057 -14.704 1.00 89.06 112 LYS A CA 1
ATOM 911 C C . LYS A 1 112 ? 4.880 15.587 -14.458 1.00 89.06 112 LYS A C 1
ATOM 913 O O . LYS A 1 112 ? 5.642 15.738 -15.405 1.00 89.06 112 LYS A O 1
ATOM 918 N N . LEU A 1 113 ? 5.253 15.806 -13.195 1.00 91.69 113 LEU A N 1
ATOM 919 C CA . LEU A 1 113 ? 6.613 16.215 -12.842 1.00 91.69 113 LEU A CA 1
ATOM 920 C C . LEU A 1 113 ? 7.633 15.128 -13.218 1.00 91.69 113 LEU A C 1
ATOM 922 O O . LEU A 1 113 ? 8.646 15.432 -13.836 1.00 91.69 113 LEU A O 1
ATOM 926 N N . ARG A 1 114 ? 7.341 13.855 -12.917 1.00 92.00 114 ARG A N 1
ATOM 927 C CA . ARG A 1 114 ? 8.195 12.714 -13.279 1.00 92.00 114 ARG A CA 1
ATOM 928 C C . ARG A 1 114 ? 8.403 12.600 -14.789 1.00 92.00 114 ARG A C 1
ATOM 930 O O . ARG A 1 114 ? 9.508 12.255 -15.199 1.00 92.00 114 ARG A O 1
ATOM 937 N N . GLU A 1 115 ? 7.374 12.873 -15.591 1.00 90.12 115 GLU A N 1
ATOM 938 C CA . GLU A 1 115 ? 7.437 12.887 -17.063 1.00 90.12 115 GLU A CA 1
ATOM 939 C C . GLU A 1 115 ? 8.326 14.021 -17.609 1.00 90.12 115 GLU A C 1
ATOM 941 O O . GLU A 1 115 ? 8.893 13.880 -18.690 1.00 90.12 115 GLU A O 1
ATOM 946 N N . GLN A 1 116 ? 8.476 15.123 -16.867 1.00 92.06 116 GLN A N 1
ATOM 947 C CA . GLN A 1 116 ? 9.338 16.257 -17.226 1.00 92.06 116 GLN A CA 1
ATOM 948 C C . GLN A 1 116 ? 10.788 16.100 -16.741 1.00 92.06 116 GLN A C 1
ATOM 950 O O . GLN A 1 116 ? 11.681 16.767 -17.263 1.00 92.06 116 GLN A O 1
ATOM 955 N N . SER A 1 117 ? 11.037 15.242 -15.749 1.00 93.12 117 SER A N 1
ATOM 956 C CA . SER A 1 117 ? 12.375 15.012 -15.197 1.00 93.12 117 SER A CA 1
ATOM 957 C C . SER A 1 117 ? 13.252 14.163 -16.119 1.00 93.12 117 SER A C 1
ATOM 959 O O . SER A 1 117 ? 12.814 13.151 -16.670 1.00 93.12 117 SER A O 1
ATOM 961 N N . ALA A 1 118 ? 14.538 14.509 -16.201 1.00 92.88 118 ALA A N 1
ATOM 962 C CA . ALA A 1 118 ? 15.498 13.812 -17.062 1.00 92.88 118 ALA A CA 1
ATOM 963 C C . ALA A 1 118 ? 15.835 12.395 -16.562 1.00 92.88 118 ALA A C 1
ATOM 965 O O . ALA A 1 118 ? 16.272 11.536 -17.328 1.00 92.88 118 ALA A O 1
ATOM 966 N N . SER A 1 119 ? 15.656 12.137 -15.264 1.00 93.12 119 SER A N 1
ATOM 967 C CA . SER A 1 119 ? 15.875 10.826 -14.651 1.00 93.12 119 SER A CA 1
ATOM 968 C C . SER A 1 119 ? 15.058 10.655 -13.370 1.00 93.12 119 SER A C 1
ATOM 970 O O . SER A 1 119 ? 14.555 11.624 -12.804 1.00 93.12 119 SER A O 1
ATOM 972 N N . LEU A 1 120 ? 14.977 9.419 -12.865 1.00 89.88 120 LEU A N 1
ATOM 973 C CA . LEU A 1 120 ? 14.353 9.137 -11.568 1.00 89.88 120 LEU A CA 1
ATOM 974 C C . LEU A 1 120 ? 15.069 9.852 -10.409 1.00 89.88 120 LEU A C 1
ATOM 976 O O . LEU A 1 120 ? 14.424 10.303 -9.466 1.00 89.88 120 LEU A O 1
ATOM 980 N N . LYS A 1 121 ? 16.398 9.986 -10.493 1.00 91.88 121 LYS A N 1
ATOM 981 C CA . LYS A 1 121 ? 17.192 10.734 -9.511 1.00 91.88 121 LYS A CA 1
ATOM 982 C C . LYS A 1 121 ? 16.864 12.226 -9.557 1.00 91.88 121 LYS A C 1
ATOM 984 O O . LYS A 1 121 ? 16.618 12.816 -8.517 1.00 91.88 121 LYS A O 1
ATOM 989 N N . ASP A 1 122 ? 16.825 12.801 -10.755 1.00 93.00 122 ASP A N 1
ATOM 990 C CA . ASP A 1 122 ? 16.476 14.209 -10.980 1.00 93.00 122 ASP A CA 1
ATOM 991 C C . ASP A 1 122 ? 15.072 14.534 -10.441 1.00 93.00 122 ASP A C 1
ATOM 993 O O . ASP A 1 122 ? 14.872 15.511 -9.720 1.00 93.00 122 ASP A O 1
ATOM 997 N N . PHE A 1 123 ? 14.117 13.633 -10.679 1.00 94.44 123 PHE A N 1
ATOM 998 C CA . PHE A 1 123 ? 12.783 13.704 -10.092 1.00 94.44 123 PHE A CA 1
ATOM 999 C C . PHE A 1 123 ? 12.811 13.684 -8.554 1.00 94.44 123 PHE A C 1
ATOM 1001 O O . PHE A 1 123 ? 12.199 14.541 -7.915 1.00 94.44 123 PHE A O 1
ATOM 1008 N N . LEU A 1 124 ? 13.530 12.731 -7.950 1.00 91.69 124 LEU A N 1
ATOM 1009 C CA . LEU A 1 124 ? 13.653 12.613 -6.494 1.00 91.69 124 LEU A CA 1
ATOM 1010 C C . LEU A 1 124 ? 14.293 13.851 -5.862 1.00 91.69 124 LEU A C 1
ATOM 1012 O O . LEU A 1 124 ? 13.752 14.370 -4.888 1.00 91.69 124 LEU A O 1
ATOM 1016 N N . ASP A 1 125 ? 15.401 14.331 -6.425 1.00 93.06 125 ASP A N 1
ATOM 1017 C CA . ASP A 1 125 ? 16.120 15.511 -5.939 1.00 93.06 125 ASP A CA 1
ATOM 1018 C C . ASP A 1 125 ? 15.215 16.757 -5.996 1.00 93.06 125 ASP A C 1
ATOM 1020 O O . ASP A 1 125 ? 15.163 17.542 -5.046 1.00 93.06 125 ASP A O 1
ATOM 1024 N N . THR A 1 126 ? 14.425 16.892 -7.067 1.00 92.06 126 THR A N 1
ATOM 1025 C CA . THR A 1 126 ? 13.461 17.990 -7.240 1.00 92.06 126 THR A CA 1
ATOM 1026 C C . THR A 1 126 ? 12.348 17.944 -6.190 1.00 92.06 126 THR A C 1
ATOM 1028 O O . THR A 1 126 ? 12.046 18.962 -5.566 1.00 92.06 126 THR A O 1
ATOM 1031 N N . VAL A 1 127 ? 11.737 16.776 -5.951 1.00 91.88 127 VAL A N 1
ATOM 1032 C CA . VAL A 1 127 ? 10.654 16.646 -4.957 1.00 91.88 127 VAL A CA 1
ATOM 1033 C C . VAL A 1 127 ? 11.187 16.744 -3.524 1.00 91.88 127 VAL A C 1
ATOM 1035 O O . VAL A 1 127 ? 10.499 17.283 -2.660 1.00 91.88 127 VAL A O 1
ATOM 1038 N N . ALA A 1 128 ? 12.416 16.290 -3.259 1.00 89.94 128 ALA A N 1
ATOM 1039 C CA . ALA A 1 128 ? 13.046 16.376 -1.940 1.00 89.94 128 ALA A CA 1
ATOM 1040 C C . ALA A 1 128 ? 13.238 17.826 -1.459 1.00 89.94 128 ALA A C 1
ATOM 1042 O O . ALA A 1 128 ? 13.209 18.080 -0.255 1.00 89.94 128 ALA A O 1
ATOM 1043 N N . ALA A 1 129 ? 13.387 18.780 -2.383 1.00 91.56 129 ALA A N 1
ATOM 1044 C CA . ALA A 1 129 ? 13.461 20.206 -2.070 1.00 91.56 129 ALA A CA 1
ATOM 1045 C C . ALA A 1 129 ? 12.088 20.845 -1.763 1.00 91.56 129 ALA A C 1
ATOM 1047 O O . ALA A 1 129 ? 12.026 21.987 -1.302 1.00 91.56 129 ALA A O 1
ATOM 1048 N N . MET A 1 130 ? 10.977 20.142 -2.013 1.00 92.00 130 MET A N 1
ATOM 1049 C CA . MET A 1 130 ? 9.625 20.665 -1.814 1.00 92.00 130 MET A CA 1
ATOM 1050 C C . MET A 1 130 ? 9.134 20.421 -0.388 1.00 92.00 130 MET A C 1
ATOM 1052 O O . MET A 1 130 ? 9.047 19.288 0.079 1.00 92.00 130 MET A O 1
ATOM 1056 N N . THR A 1 131 ? 8.697 21.483 0.285 1.00 87.44 131 THR A N 1
ATOM 1057 C CA . THR A 1 131 ? 8.117 21.399 1.638 1.00 87.44 131 THR A CA 1
ATOM 1058 C C . THR A 1 131 ? 6.593 21.487 1.631 1.00 87.44 131 THR A C 1
ATOM 1060 O O . THR A 1 131 ? 5.943 21.231 2.644 1.00 87.44 131 THR A O 1
ATOM 1063 N N . SER A 1 132 ? 5.995 21.827 0.485 1.00 85.94 132 SER A N 1
ATOM 1064 C CA . SER A 1 132 ? 4.553 22.010 0.343 1.00 85.94 132 SER A CA 1
ATOM 1065 C C . SER A 1 132 ? 4.046 21.607 -1.042 1.00 85.94 132 SER A C 1
ATOM 1067 O O . SER A 1 132 ? 4.778 21.632 -2.031 1.00 85.94 132 SER A O 1
ATOM 1069 N N . ARG A 1 133 ? 2.739 21.325 -1.142 1.00 83.06 133 ARG A N 1
ATOM 1070 C CA . ARG A 1 133 ? 2.073 21.105 -2.437 1.00 83.06 133 ARG A CA 1
ATOM 1071 C C . ARG A 1 133 ? 2.151 22.336 -3.351 1.00 83.06 133 ARG A C 1
ATOM 1073 O O . ARG A 1 133 ? 2.105 22.191 -4.566 1.00 83.06 133 ARG A O 1
ATOM 1080 N N . GLN A 1 134 ? 2.270 23.541 -2.793 1.00 87.81 134 GLN A N 1
ATOM 1081 C CA . GLN A 1 134 ? 2.398 24.753 -3.599 1.00 87.81 134 GLN A CA 1
ATOM 1082 C C . GLN A 1 134 ? 3.691 24.736 -4.427 1.00 87.81 134 GLN A C 1
ATOM 1084 O O . GLN A 1 134 ? 3.640 25.047 -5.612 1.00 87.81 134 GLN A O 1
ATOM 1089 N N . ASN A 1 135 ? 4.803 24.253 -3.859 1.00 88.69 135 ASN A N 1
ATOM 1090 C CA . ASN A 1 135 ? 6.062 24.109 -4.598 1.00 88.69 135 ASN A CA 1
ATOM 1091 C C . ASN A 1 135 ? 5.919 23.162 -5.799 1.00 88.69 135 ASN A C 1
ATOM 1093 O O . ASN A 1 135 ? 6.410 23.473 -6.879 1.00 88.69 135 ASN A O 1
ATOM 1097 N N . LEU A 1 136 ? 5.177 22.061 -5.630 1.00 89.56 136 LEU A N 1
ATOM 1098 C CA . LEU A 1 136 ? 4.857 21.129 -6.714 1.00 89.56 136 LEU A CA 1
ATOM 1099 C C . LEU A 1 136 ? 3.999 21.781 -7.807 1.00 89.56 136 LEU A C 1
ATOM 1101 O O . LEU A 1 136 ? 4.194 21.533 -8.990 1.00 89.56 136 LEU A O 1
ATOM 1105 N N . ARG A 1 137 ? 3.036 22.629 -7.437 1.00 89.31 137 ARG A N 1
ATOM 1106 C CA . ARG A 1 137 ? 2.210 23.335 -8.429 1.00 89.31 137 ARG A CA 1
ATOM 1107 C C . ARG A 1 137 ? 3.005 24.379 -9.205 1.00 89.31 137 ARG A C 1
ATOM 1109 O O . ARG A 1 137 ? 2.719 24.586 -10.380 1.00 89.31 137 ARG A O 1
ATOM 1116 N N . ASP A 1 138 ? 3.963 25.034 -8.561 1.00 90.31 138 ASP A N 1
ATOM 1117 C CA . ASP A 1 138 ? 4.800 26.046 -9.202 1.00 90.31 138 ASP A CA 1
ATOM 1118 C C . ASP A 1 138 ? 5.875 25.434 -10.108 1.00 90.31 138 ASP A C 1
ATOM 1120 O O . ASP A 1 138 ? 6.187 26.033 -11.129 1.00 90.31 138 ASP A O 1
ATOM 1124 N N . SER A 1 139 ? 6.362 24.221 -9.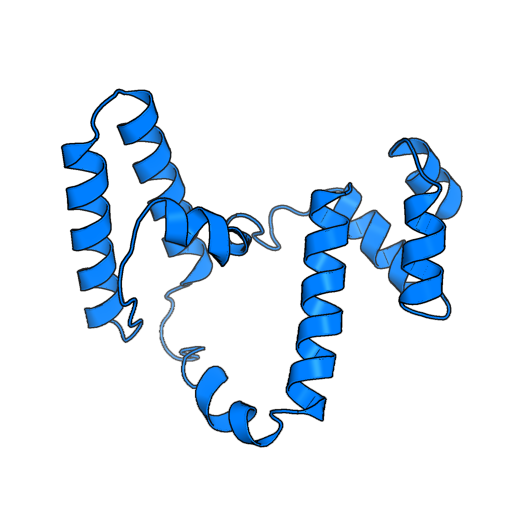819 1.00 87.12 139 SER A N 1
ATOM 1125 C CA . SER A 1 139 ? 7.283 23.500 -10.714 1.00 87.12 139 SER A CA 1
ATOM 1126 C C . SER A 1 139 ? 6.618 22.937 -11.977 1.00 87.12 139 SER A C 1
ATOM 1128 O O . SER A 1 139 ? 7.311 22.439 -12.854 1.00 87.12 139 SER A O 1
ATOM 1130 N N . LEU A 1 140 ? 5.281 22.943 -12.044 1.00 86.62 140 LEU A N 1
ATOM 1131 C CA . LEU A 1 140 ? 4.487 22.393 -13.153 1.00 86.62 140 LEU A CA 1
ATOM 1132 C C . LEU A 1 140 ? 3.925 23.462 -14.106 1.00 86.62 140 LEU A C 1
ATOM 1134 O O . LEU A 1 140 ? 3.186 23.106 -15.036 1.00 86.62 140 LEU A O 1
ATOM 1138 N N . LYS A 1 141 ? 4.209 24.741 -13.836 1.00 69.94 141 LYS A N 1
ATOM 1139 C CA . LYS A 1 141 ? 3.898 25.880 -14.710 1.00 69.94 141 LYS A CA 1
ATOM 1140 C C . LYS A 1 141 ? 5.019 26.081 -15.717 1.00 69.94 141 LYS A C 1
ATOM 1142 O O . LYS A 1 141 ? 4.667 26.351 -16.883 1.00 69.94 141 LYS A O 1
#

Secondary structure (DSSP, 8-state):
-HHHHHHHHHHHHHHHHHHHH-GGGHHHHGGGS-TTSS--HHHHHHHHHHHHHHHHHHT-HHHHHHHHHHHHHHHHHTT---S--SHHHHHHSGGGG--TTS--HHHHHHHHHHHHSSSHHHHHHHHHT--SHHHHHHTT-

pLDDT: mean 78.89, std 17.13, range [36.78, 97.69]

Foldseek 3Di:
DVVLLCVVLCVVVVVVCCVPPPVVCCVPVVVPVPPPDPDDPLVLVVVLVVVLVVCVVVVNNVVSQVSQVVVQVVCVVVPRHDPGGDPVCCVVVVCSVPDVVPVPVVNVLLVLLCVVAPDSVSSVVQVVPDPDVVSSVVSND

Solvent-accessible surface area (backbone atoms only — not comparable to full-atom values): 8343 Å² total; per-residue (Å²): 106,69,68,57,50,49,56,53,51,52,51,52,52,46,51,54,49,39,61,73,77,38,64,80,46,62,74,69,67,59,71,69,64,60,87,83,56,101,71,57,66,50,58,52,53,35,53,52,48,55,52,37,52,51,28,52,75,71,67,37,54,67,60,30,52,51,51,32,48,55,48,34,53,52,36,41,76,76,71,47,80,58,97,68,63,50,73,65,47,48,69,77,57,48,61,38,73,64,38,85,82,65,68,45,70,62,54,58,51,50,48,55,48,49,72,72,33,94,39,74,64,54,33,49,57,56,56,71,74,47,91,48,71,65,52,58,57,62,77,71,110

Organism: NCBI:txid412755